Protein AF-A0A8X6QRG5-F1 (afdb_monomer_lite)

Sequence (90 aa):
MNEESATVALRKFRLQRNVKTEKGPLTMADLIKIVQRFEETGSLEDRVMSGRPSLRQTRSTRVAAELEALASESAAGISSAREVGNKSHC

Structure (mmCIF, N/CA/C/O backbone):
data_AF-A0A8X6QRG5-F1
#
_entry.id   AF-A0A8X6QRG5-F1
#
loop_
_atom_site.group_PDB
_atom_site.id
_atom_site.type_symbol
_atom_site.label_atom_id
_atom_site.label_alt_id
_atom_site.label_comp_id
_atom_site.label_asym_id
_atom_site.label_entity_id
_atom_site.label_seq_id
_atom_site.pdbx_PDB_ins_code
_atom_site.Cartn_x
_atom_site.Cartn_y
_atom_site.Cartn_z
_atom_site.occupancy
_atom_site.B_iso_or_equiv
_atom_site.auth_seq_id
_atom_site.auth_comp_id
_atom_site.auth_asym_id
_atom_site.auth_atom_id
_atom_site.pdbx_PDB_model_num
ATOM 1 N N . MET A 1 1 ? 1.652 6.952 39.459 1.00 43.19 1 MET A N 1
ATOM 2 C CA . MET A 1 1 ? 0.362 6.647 38.810 1.00 43.19 1 MET A CA 1
ATOM 3 C C . MET A 1 1 ? 0.653 6.375 37.343 1.00 43.19 1 MET A C 1
ATOM 5 O O . MET A 1 1 ? 1.056 7.298 36.652 1.00 43.19 1 MET A O 1
ATOM 9 N N . ASN A 1 2 ? 0.578 5.120 36.894 1.00 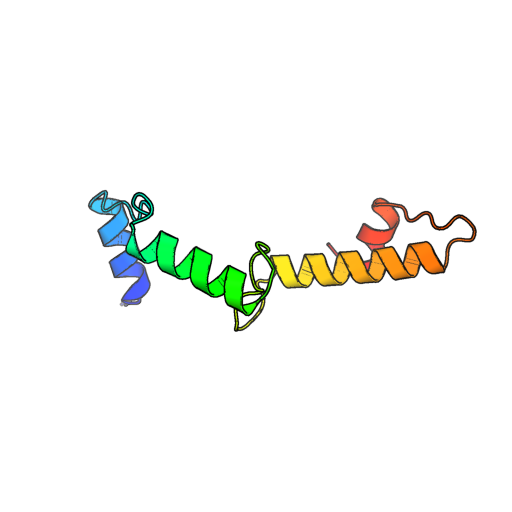57.72 2 ASN A N 1
ATOM 10 C CA . ASN A 1 2 ? 0.739 4.792 35.475 1.00 57.72 2 ASN A CA 1
ATOM 11 C C . ASN A 1 2 ? -0.585 5.099 34.769 1.00 57.72 2 ASN A C 1
ATOM 13 O O . ASN A 1 2 ? -1.469 4.248 34.724 1.00 57.72 2 ASN A O 1
ATOM 17 N N . GLU A 1 3 ? -0.746 6.326 34.275 1.00 73.56 3 GLU A N 1
ATOM 18 C CA . GLU A 1 3 ? -1.844 6.661 33.368 1.00 73.56 3 GLU A CA 1
ATOM 19 C C . GLU A 1 3 ? -1.601 5.950 32.035 1.00 73.56 3 GLU A C 1
ATOM 21 O O . GLU A 1 3 ? -0.790 6.364 31.207 1.00 73.56 3 GLU A O 1
ATOM 26 N N . GLU A 1 4 ? -2.274 4.818 31.839 1.00 78.31 4 GLU A N 1
ATOM 27 C CA . GLU A 1 4 ? -2.300 4.175 30.533 1.00 78.31 4 GLU A CA 1
ATOM 28 C C . GLU A 1 4 ? -2.947 5.113 29.513 1.00 78.31 4 GLU A C 1
ATOM 30 O O . GLU A 1 4 ? -4.067 5.587 29.700 1.00 78.31 4 GLU A O 1
ATOM 35 N N . SER A 1 5 ? -2.246 5.354 28.401 1.00 88.75 5 SER A N 1
ATOM 36 C CA . SER A 1 5 ? -2.794 6.106 27.272 1.00 88.75 5 SER A CA 1
ATOM 37 C C . SER A 1 5 ? -4.136 5.509 26.840 1.00 88.75 5 SER A C 1
ATOM 39 O O . SER A 1 5 ? -4.270 4.287 26.718 1.00 88.75 5 SER A O 1
ATOM 41 N N . ALA A 1 6 ? -5.109 6.368 26.525 1.00 86.56 6 ALA A N 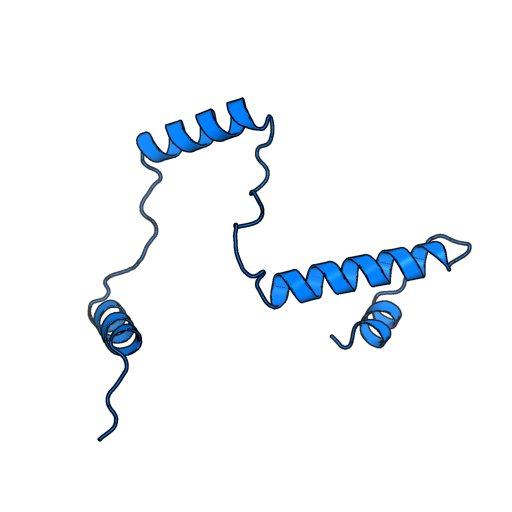1
ATOM 42 C CA . ALA A 1 6 ? -6.448 5.966 26.089 1.00 86.56 6 ALA A CA 1
ATOM 43 C C . ALA A 1 6 ? -6.425 4.936 24.941 1.00 86.56 6 ALA A C 1
ATOM 45 O O . ALA A 1 6 ? -7.255 4.031 24.884 1.00 86.56 6 ALA A O 1
ATOM 46 N N . THR A 1 7 ? -5.429 5.022 24.053 1.00 86.56 7 THR A N 1
ATOM 47 C CA . THR A 1 7 ? -5.229 4.070 22.948 1.00 86.56 7 THR A CA 1
ATOM 48 C C . THR A 1 7 ? -4.865 2.661 23.427 1.00 86.56 7 THR A C 1
ATOM 50 O O . THR A 1 7 ? -5.366 1.671 22.888 1.00 86.56 7 THR A O 1
ATOM 53 N N . VAL A 1 8 ? -4.031 2.557 24.464 1.00 88.06 8 VAL A N 1
ATOM 54 C CA . VAL A 1 8 ? -3.609 1.292 25.079 1.00 88.06 8 VAL A CA 1
ATOM 55 C C . VAL A 1 8 ? -4.775 0.665 25.837 1.00 88.06 8 VAL A C 1
ATOM 57 O O . VAL A 1 8 ? -5.056 -0.520 25.646 1.00 88.06 8 VAL A O 1
ATOM 60 N N . ALA A 1 9 ? -5.508 1.469 26.612 1.00 90.12 9 ALA A N 1
ATOM 61 C CA . ALA A 1 9 ? -6.701 1.029 27.329 1.00 90.12 9 ALA A CA 1
ATOM 62 C C . ALA A 1 9 ? -7.779 0.494 26.367 1.00 90.12 9 ALA A C 1
ATOM 64 O O . ALA A 1 9 ? -8.301 -0.607 26.555 1.00 90.12 9 ALA A O 1
ATOM 65 N N . LEU A 1 10 ? -8.046 1.212 25.269 1.00 85.75 10 LEU A N 1
ATOM 66 C CA . LEU A 1 10 ? -9.008 0.796 24.245 1.00 85.75 10 LEU A CA 1
ATOM 67 C C . LEU A 1 10 ? -8.595 -0.517 23.563 1.00 85.75 10 LEU A C 1
ATOM 69 O O . LEU A 1 10 ? -9.433 -1.384 23.306 1.00 85.75 10 LEU A O 1
ATOM 73 N N . ARG A 1 11 ? -7.296 -0.687 23.278 1.00 84.94 11 ARG A N 1
ATOM 74 C CA . ARG A 1 11 ? -6.767 -1.918 22.675 1.00 84.94 11 ARG A CA 1
ATOM 75 C C . ARG A 1 11 ? -6.937 -3.112 23.612 1.00 84.94 11 ARG A C 1
ATOM 77 O O . ARG A 1 11 ? -7.406 -4.155 23.160 1.00 84.94 11 ARG A O 1
ATOM 84 N N . LYS A 1 12 ? -6.611 -2.955 24.900 1.00 88.44 12 LYS A N 1
ATOM 85 C CA . LYS A 1 12 ? -6.802 -3.997 25.922 1.00 88.44 12 LYS A CA 1
ATOM 86 C C . LYS A 1 12 ? -8.271 -4.379 26.076 1.00 88.44 12 LYS A C 1
ATOM 88 O O . LYS A 1 12 ? -8.583 -5.565 26.089 1.00 88.44 12 LYS A O 1
ATOM 93 N N . PHE A 1 13 ? -9.167 -3.394 26.114 1.00 86.94 13 PHE A N 1
ATOM 94 C CA . PHE A 1 13 ? -10.608 -3.625 26.210 1.00 86.94 13 PHE A CA 1
ATOM 95 C C . PHE A 1 13 ? -11.147 -4.453 25.035 1.00 86.94 13 PHE A C 1
ATOM 97 O O . PHE A 1 13 ? -11.845 -5.444 25.244 1.00 86.94 13 PHE A O 1
ATOM 104 N N . ARG A 1 14 ? -10.785 -4.093 23.794 1.00 86.56 14 ARG A N 1
ATOM 105 C CA . ARG A 1 14 ? -11.197 -4.842 22.591 1.00 86.56 14 ARG A CA 1
ATOM 106 C C . ARG A 1 14 ? -10.708 -6.289 22.621 1.00 86.56 14 ARG A C 1
ATOM 108 O O . ARG A 1 14 ? -11.464 -7.193 22.277 1.00 86.56 14 ARG A O 1
ATOM 115 N N . LEU A 1 15 ? -9.471 -6.492 23.076 1.00 83.69 15 LEU A N 1
ATOM 116 C CA . LEU A 1 15 ? -8.846 -7.809 23.187 1.00 83.69 15 LEU A CA 1
ATOM 117 C C . LEU A 1 15 ? -9.532 -8.674 24.257 1.00 83.69 15 LEU A C 1
ATOM 119 O O . LEU A 1 15 ? -9.879 -9.815 23.982 1.00 83.69 15 LEU A O 1
ATOM 123 N N . GLN A 1 16 ? -9.814 -8.109 25.438 1.00 85.81 16 GLN A N 1
ATOM 124 C CA . GLN A 1 16 ? -10.546 -8.790 26.517 1.00 85.81 16 GLN A CA 1
ATOM 125 C C . GLN A 1 16 ? -11.978 -9.160 26.123 1.00 85.81 16 GLN A C 1
ATOM 127 O O . GLN A 1 16 ? -12.490 -10.201 26.524 1.00 85.81 16 GLN A O 1
ATOM 132 N N . ARG A 1 17 ? -12.646 -8.303 25.349 1.00 83.50 17 ARG A N 1
ATOM 133 C CA . ARG A 1 17 ? -14.039 -8.510 24.943 1.00 83.50 17 ARG A CA 1
ATOM 134 C C . ARG A 1 17 ? -14.194 -9.392 23.706 1.00 83.50 17 ARG A C 1
ATOM 136 O O . ARG A 1 17 ? -15.318 -9.544 23.242 1.00 83.50 17 ARG A O 1
ATOM 143 N N . ASN A 1 18 ? -13.102 -9.941 23.161 1.00 72.69 18 ASN A N 1
ATOM 144 C CA . ASN A 1 18 ? -13.099 -10.613 21.858 1.00 72.69 18 ASN A CA 1
ATOM 145 C C . ASN A 1 18 ? -13.813 -9.780 20.780 1.00 72.69 18 ASN A C 1
ATOM 147 O O . ASN A 1 18 ? -14.423 -10.326 19.862 1.00 72.69 18 ASN A O 1
ATOM 151 N N . VAL A 1 19 ? -13.734 -8.446 20.884 1.00 73.50 19 VAL A N 1
ATOM 152 C CA . VAL A 1 19 ? -14.194 -7.536 19.835 1.00 73.50 19 VAL A CA 1
ATOM 153 C C . VAL A 1 19 ? -13.134 -7.626 18.762 1.00 73.50 19 VAL A C 1
ATOM 155 O O . VAL A 1 19 ? -12.189 -6.834 18.706 1.00 73.50 19 VAL A O 1
ATOM 158 N N . LYS A 1 20 ? -13.234 -8.687 17.965 1.00 63.50 20 LYS A N 1
ATOM 159 C CA . LYS A 1 20 ? -12.357 -8.887 16.839 1.00 63.50 20 LYS A CA 1
ATOM 160 C C . LYS A 1 20 ? -12.544 -7.677 15.936 1.00 63.50 20 LYS A C 1
ATOM 162 O O . LYS A 1 20 ? -13.611 -7.467 15.372 1.00 63.50 20 LYS A O 1
ATOM 167 N N . THR A 1 21 ? -11.485 -6.898 15.751 1.00 62.19 21 THR A N 1
ATOM 168 C CA . THR A 1 21 ? -11.298 -6.093 14.538 1.00 62.19 21 THR A CA 1
ATOM 169 C C . THR A 1 21 ? -11.061 -7.032 13.353 1.00 62.19 21 THR A C 1
ATOM 171 O O . THR A 1 21 ? -10.079 -6.900 12.627 1.00 62.19 21 THR A O 1
ATOM 174 N N . GLU A 1 22 ? -11.907 -8.049 13.197 1.00 62.81 22 GLU A N 1
ATOM 175 C CA . GLU A 1 22 ? -11.989 -8.787 11.955 1.00 62.81 22 GLU A CA 1
ATOM 176 C C . GLU A 1 22 ? -12.489 -7.778 10.932 1.00 62.81 22 GLU A C 1
ATOM 178 O O . GLU A 1 22 ? -13.522 -7.130 11.114 1.00 62.81 22 GLU A O 1
ATOM 183 N N . LYS A 1 23 ? -11.683 -7.569 9.890 1.00 68.44 23 LYS A N 1
ATOM 184 C CA . LYS A 1 23 ? -12.159 -6.858 8.714 1.00 68.44 23 LYS A CA 1
ATOM 185 C C . LYS A 1 23 ? -13.337 -7.686 8.209 1.00 68.44 23 LYS A C 1
ATOM 187 O O . LYS A 1 23 ? -13.152 -8.853 7.872 1.00 68.44 23 LYS A O 1
ATOM 192 N N . GLY A 1 24 ? -14.536 -7.114 8.278 1.00 74.31 24 GLY A N 1
ATOM 193 C CA . GLY A 1 24 ? -15.740 -7.776 7.799 1.00 74.31 24 GLY A CA 1
ATOM 194 C C . GLY A 1 24 ? -15.621 -8.127 6.312 1.00 74.31 24 GLY A C 1
ATOM 195 O O . GLY A 1 24 ? -14.710 -7.638 5.633 1.00 74.31 24 GLY A O 1
ATOM 196 N N . PRO A 1 25 ? -16.527 -8.968 5.793 1.00 85.81 25 PRO A N 1
ATOM 197 C CA . PRO A 1 25 ? -16.602 -9.208 4.358 1.00 85.81 25 PRO A CA 1
ATOM 198 C C . PRO A 1 25 ? -16.733 -7.876 3.610 1.00 85.81 25 PRO A C 1
ATOM 200 O O . PRO A 1 25 ? -17.367 -6.941 4.107 1.00 85.81 25 PRO A O 1
ATOM 203 N N . LEU A 1 26 ? -16.120 -7.793 2.425 1.00 88.50 26 LEU A N 1
ATOM 204 C CA . LEU A 1 26 ? -16.212 -6.605 1.578 1.00 88.50 26 LEU A CA 1
ATOM 205 C C . LEU A 1 26 ? -17.682 -6.284 1.312 1.00 88.50 26 LEU A C 1
ATOM 207 O O . LEU A 1 26 ? -18.444 -7.137 0.854 1.00 88.50 26 LEU A O 1
ATOM 211 N N . THR A 1 27 ? -18.077 -5.051 1.606 1.00 92.44 27 THR A N 1
ATOM 212 C CA . THR A 1 27 ? -19.432 -4.588 1.320 1.00 92.44 27 THR A CA 1
ATOM 213 C C . THR A 1 27 ? -19.551 -4.182 -0.149 1.00 92.44 27 THR A C 1
ATOM 215 O O . THR A 1 27 ? -18.554 -3.877 -0.807 1.00 92.44 27 THR A O 1
ATOM 218 N N . MET A 1 28 ? -20.776 -4.096 -0.677 1.00 95.50 28 MET A N 1
ATOM 219 C CA . MET A 1 28 ? -20.996 -3.569 -2.033 1.00 95.50 28 MET A CA 1
ATOM 220 C C . MET A 1 28 ? -20.433 -2.153 -2.211 1.00 95.50 28 MET A C 1
ATOM 222 O O . MET A 1 28 ? -19.898 -1.830 -3.268 1.00 95.50 28 MET A O 1
ATOM 226 N N . ALA A 1 29 ? -20.493 -1.323 -1.167 1.00 93.12 29 ALA A N 1
ATOM 227 C CA . ALA A 1 29 ? -19.899 0.010 -1.187 1.00 93.12 29 ALA A CA 1
ATOM 228 C C . ALA A 1 29 ? -18.366 -0.040 -1.303 1.00 93.12 29 ALA A C 1
ATOM 230 O O . ALA A 1 29 ? -17.771 0.807 -1.970 1.00 93.12 29 ALA A O 1
ATOM 231 N N . ASP A 1 30 ? -17.721 -1.034 -0.686 1.00 90.25 30 ASP A N 1
ATOM 232 C CA . ASP A 1 30 ? -16.276 -1.233 -0.815 1.00 90.25 30 ASP A CA 1
ATOM 233 C C . ASP A 1 30 ? -15.901 -1.676 -2.230 1.00 90.25 30 ASP A C 1
ATOM 235 O O . ASP A 1 30 ? -14.928 -1.165 -2.785 1.00 90.25 30 ASP A O 1
ATOM 239 N N . LEU A 1 31 ? -16.698 -2.558 -2.843 1.00 93.19 31 LEU A N 1
ATOM 240 C CA . LEU A 1 31 ? -16.496 -3.000 -4.226 1.00 93.19 31 LEU A CA 1
ATOM 241 C C . LEU A 1 31 ? -16.628 -1.840 -5.219 1.00 93.19 31 LEU A C 1
ATOM 243 O O . LEU A 1 31 ? -15.756 -1.668 -6.067 1.00 93.19 31 LEU A O 1
ATOM 247 N N . ILE A 1 32 ? -17.649 -0.991 -5.065 1.00 95.88 32 ILE A N 1
ATOM 248 C CA . ILE A 1 32 ? -17.828 0.206 -5.902 1.00 95.88 32 ILE A CA 1
ATOM 249 C C . ILE A 1 32 ? -16.604 1.127 -5.800 1.00 95.88 32 ILE A C 1
ATOM 251 O O . ILE A 1 32 ? -16.082 1.577 -6.816 1.00 95.88 32 ILE A O 1
ATOM 255 N N . LYS A 1 33 ? -16.075 1.352 -4.590 1.00 91.38 33 LYS A N 1
ATOM 256 C CA . LYS A 1 33 ? -14.856 2.158 -4.398 1.00 91.38 33 LYS A CA 1
ATOM 257 C C . LYS A 1 33 ? -13.619 1.533 -5.039 1.00 91.38 33 LYS A C 1
ATOM 259 O O . LYS A 1 33 ? -12.700 2.254 -5.419 1.00 91.38 33 LYS A O 1
ATOM 264 N N . ILE A 1 34 ? -13.521 0.205 -5.082 1.00 90.69 34 ILE A N 1
ATOM 265 C CA . ILE A 1 34 ? -12.415 -0.480 -5.766 1.00 90.69 34 ILE A CA 1
ATOM 266 C C . ILE A 1 34 ? -12.517 -0.240 -7.275 1.00 90.69 34 ILE A C 1
ATOM 268 O O . ILE A 1 34 ? -11.529 0.183 -7.867 1.00 90.69 34 ILE A O 1
ATOM 272 N N . VAL A 1 35 ? -13.704 -0.421 -7.861 1.00 93.75 35 VAL A N 1
ATOM 273 C CA . VAL A 1 35 ? -13.940 -0.190 -9.296 1.00 93.75 35 VAL A CA 1
ATOM 274 C C . VAL A 1 35 ? -13.651 1.258 -9.677 1.00 93.75 35 VAL A C 1
ATOM 276 O O . VAL A 1 35 ? -12.856 1.492 -10.578 1.00 93.75 35 VAL A O 1
ATOM 279 N N . GLN A 1 36 ? -14.190 2.226 -8.936 1.00 93.62 36 GLN A N 1
ATOM 280 C CA . GLN A 1 36 ? -13.955 3.644 -9.209 1.00 93.62 36 GLN A CA 1
ATOM 281 C C . GLN A 1 36 ? -12.460 3.994 -9.173 1.00 93.62 36 GLN A C 1
ATOM 283 O O . GLN A 1 36 ? -11.952 4.692 -10.045 1.00 93.62 36 GLN A O 1
ATOM 288 N N . ARG A 1 37 ? -11.721 3.474 -8.184 1.00 89.25 37 ARG A N 1
ATOM 289 C CA . ARG A 1 37 ? -10.271 3.700 -8.110 1.00 89.25 37 ARG A CA 1
ATOM 290 C C . ARG A 1 37 ? -9.540 3.115 -9.309 1.00 89.25 37 ARG A C 1
ATOM 292 O O . ARG A 1 37 ? -8.594 3.741 -9.769 1.00 89.25 37 ARG A O 1
ATOM 299 N N . PHE A 1 38 ? -9.967 1.950 -9.790 1.00 91.81 38 PHE A N 1
ATOM 300 C CA . PHE A 1 38 ? -9.399 1.338 -10.984 1.00 91.81 38 PHE A CA 1
ATOM 301 C C . PHE A 1 38 ? -9.707 2.155 -12.242 1.00 91.81 38 PHE A C 1
ATOM 303 O O . PHE A 1 38 ? -8.808 2.374 -13.043 1.00 91.81 38 PHE A O 1
ATOM 310 N N . GLU A 1 39 ? -10.931 2.657 -12.402 1.00 94.50 39 GLU A N 1
ATOM 311 C CA . GLU A 1 39 ? -11.292 3.538 -13.521 1.00 94.50 39 GLU A CA 1
ATOM 312 C C . GLU A 1 39 ? -10.464 4.835 -13.522 1.00 94.50 39 GLU A C 1
ATOM 314 O O . GLU A 1 39 ? -10.061 5.311 -14.579 1.00 94.50 39 GLU A O 1
ATOM 319 N N . GLU A 1 40 ? -10.151 5.377 -12.341 1.00 91.56 40 GLU A N 1
ATOM 320 C CA . GLU A 1 40 ? -9.322 6.578 -12.189 1.00 91.56 40 GLU A CA 1
ATOM 321 C C . GLU A 1 40 ? -7.826 6.342 -12.473 1.00 91.56 40 GLU A C 1
ATOM 323 O O . GLU A 1 40 ? -7.154 7.241 -12.977 1.00 91.56 40 GLU A O 1
ATOM 328 N N . THR A 1 41 ? -7.264 5.183 -12.103 1.00 88.62 41 THR A N 1
ATOM 329 C CA . THR A 1 41 ? -5.810 4.916 -12.207 1.00 88.62 41 THR A CA 1
ATOM 330 C C . THR A 1 41 ? -5.409 4.013 -13.358 1.00 88.62 41 THR A C 1
ATOM 332 O O . THR A 1 41 ? -4.228 3.969 -13.696 1.00 88.62 41 THR A O 1
ATOM 335 N N . GLY A 1 42 ? -6.337 3.215 -13.881 1.00 92.19 42 GLY A N 1
ATOM 336 C CA . GLY A 1 42 ? -6.041 2.059 -14.724 1.00 92.19 42 GLY A CA 1
ATOM 337 C C . GLY A 1 42 ? -5.226 0.960 -14.025 1.00 92.19 42 GLY A C 1
ATOM 338 O O . GLY A 1 42 ? -4.707 0.078 -14.704 1.00 92.19 42 GLY A O 1
ATOM 339 N N . SER A 1 43 ? -5.072 1.001 -12.694 1.00 85.19 43 SER A N 1
ATOM 340 C CA . SER A 1 43 ? -4.201 0.089 -11.937 1.00 85.19 43 SER A CA 1
ATOM 341 C C . SER A 1 43 ? -4.917 -0.549 -10.748 1.00 85.19 43 SER A C 1
ATOM 343 O O . SER A 1 43 ? -5.590 0.129 -9.968 1.00 85.19 43 SER A O 1
ATOM 345 N N . LEU A 1 44 ? -4.741 -1.868 -10.618 1.00 82.50 44 LEU A N 1
ATOM 346 C CA . LEU A 1 44 ? -5.168 -2.676 -9.470 1.00 82.50 44 LEU A CA 1
ATOM 347 C C . LEU A 1 44 ? -4.097 -2.748 -8.372 1.00 82.50 44 LEU A C 1
ATOM 349 O O . LEU A 1 44 ? -4.316 -3.394 -7.349 1.00 82.50 44 LEU A O 1
ATOM 353 N N . GLU A 1 45 ? -2.934 -2.135 -8.588 1.00 83.31 45 GLU A N 1
ATOM 354 C CA . GLU A 1 45 ? -1.864 -2.122 -7.601 1.00 83.31 45 GLU A CA 1
ATOM 355 C C . GLU A 1 45 ? -2.263 -1.272 -6.395 1.00 83.31 45 GLU A C 1
ATOM 357 O O . GLU A 1 45 ? -2.888 -0.210 -6.514 1.00 83.31 45 GLU A O 1
ATOM 362 N N . ASP A 1 46 ? -1.868 -1.738 -5.211 1.00 74.38 46 ASP A N 1
ATOM 363 C CA . ASP A 1 46 ? -2.066 -0.980 -3.988 1.00 74.38 46 ASP A CA 1
ATOM 364 C C . ASP A 1 46 ? -1.323 0.354 -4.096 1.00 74.38 46 ASP A C 1
ATOM 366 O O . ASP A 1 46 ? -0.094 0.411 -4.201 1.00 74.38 46 ASP A O 1
ATOM 370 N N . ARG A 1 47 ? -2.075 1.457 -4.026 1.00 73.69 47 ARG A N 1
ATOM 371 C CA . ARG A 1 47 ? -1.468 2.783 -3.915 1.00 73.69 47 ARG A CA 1
ATOM 372 C C . ARG A 1 47 ? -0.601 2.813 -2.660 1.00 73.69 47 ARG A C 1
ATOM 374 O O . ARG A 1 47 ? -1.042 2.426 -1.574 1.00 73.69 47 ARG A O 1
ATOM 381 N N . VAL A 1 48 ? 0.607 3.353 -2.797 1.00 73.06 48 VAL A N 1
ATOM 382 C CA . VAL A 1 48 ? 1.447 3.677 -1.644 1.00 73.06 48 VAL A CA 1
ATOM 383 C C . VAL A 1 48 ? 0.626 4.551 -0.700 1.00 73.06 48 VAL A C 1
ATOM 385 O O . VAL A 1 48 ? 0.124 5.604 -1.097 1.00 73.06 48 VAL A O 1
ATOM 388 N N . MET A 1 49 ? 0.433 4.083 0.536 1.00 76.31 49 MET A N 1
ATOM 389 C CA . MET A 1 49 ? -0.357 4.815 1.522 1.00 76.31 49 MET A CA 1
ATOM 390 C C . MET A 1 49 ? 0.208 6.228 1.682 1.00 76.31 49 MET A C 1
ATOM 392 O O . MET A 1 49 ? 1.401 6.401 1.929 1.00 76.31 49 MET A O 1
ATOM 396 N N . SER A 1 50 ? -0.654 7.238 1.569 1.00 76.56 50 SER A N 1
ATOM 397 C CA . SER A 1 50 ? -0.270 8.619 1.845 1.00 76.56 50 SER A CA 1
ATOM 398 C C . SER 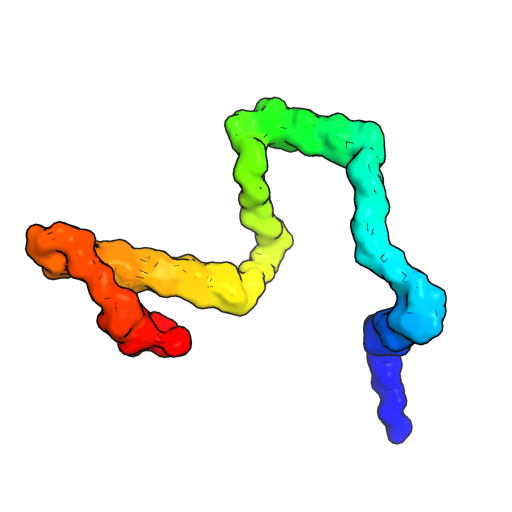A 1 50 ? 0.158 8.746 3.309 1.00 76.56 50 SER A C 1
ATOM 400 O O . SER A 1 50 ? -0.618 8.414 4.208 1.00 76.56 50 SER A O 1
ATOM 402 N N . GLY A 1 51 ? 1.376 9.228 3.559 1.00 82.56 51 GLY A N 1
ATOM 403 C CA . GLY A 1 51 ? 1.907 9.424 4.907 1.00 82.56 51 GLY A CA 1
ATOM 404 C C . GLY A 1 51 ? 3.359 8.980 5.047 1.00 82.56 51 GLY A C 1
ATOM 405 O O . GLY A 1 51 ? 4.068 8.783 4.062 1.00 82.56 51 GLY A O 1
ATOM 406 N N . ARG A 1 52 ? 3.817 8.836 6.297 1.00 82.62 52 ARG A N 1
ATOM 407 C CA . ARG A 1 52 ? 5.170 8.348 6.585 1.00 82.62 52 ARG A CA 1
ATOM 408 C C . ARG A 1 52 ? 5.265 6.861 6.208 1.00 82.62 52 ARG A C 1
ATOM 410 O O . ARG A 1 52 ? 4.496 6.072 6.764 1.00 82.62 52 ARG A O 1
ATOM 417 N N . PRO A 1 53 ? 6.211 6.459 5.340 1.00 80.56 53 PRO A N 1
ATOM 418 C CA . PRO A 1 53 ? 6.425 5.056 5.013 1.00 80.56 53 PRO A CA 1
ATOM 419 C C . PRO A 1 53 ? 6.724 4.238 6.268 1.00 80.56 53 PRO A C 1
ATOM 421 O O . PRO A 1 53 ? 7.359 4.719 7.214 1.00 80.56 53 PRO A O 1
ATOM 424 N N . SER A 1 54 ? 6.286 2.981 6.279 1.00 83.00 54 SER A N 1
ATOM 425 C CA . SER A 1 54 ? 6.662 2.074 7.363 1.00 83.00 54 SER A CA 1
ATOM 426 C C . SER A 1 54 ? 8.172 1.814 7.337 1.00 83.00 54 SER A C 1
ATOM 428 O O . SER A 1 54 ? 8.782 1.797 6.270 1.00 83.00 54 SER A O 1
ATOM 430 N N . LEU A 1 55 ? 8.780 1.526 8.495 1.00 80.06 55 LEU A N 1
ATOM 431 C CA . LEU A 1 55 ? 10.209 1.175 8.561 1.00 80.06 55 LEU A CA 1
ATOM 432 C C . LEU A 1 55 ? 10.569 0.008 7.627 1.00 80.06 55 LEU A C 1
ATOM 434 O O . LEU A 1 55 ? 11.655 -0.007 7.055 1.00 80.06 55 LEU A O 1
ATOM 438 N N . ARG A 1 56 ? 9.653 -0.955 7.444 1.00 82.94 56 ARG A N 1
ATOM 439 C CA . ARG A 1 56 ? 9.837 -2.065 6.498 1.00 82.94 56 ARG A CA 1
ATOM 440 C C . ARG A 1 56 ? 9.879 -1.579 5.055 1.00 82.94 56 ARG A C 1
ATOM 442 O O . ARG A 1 56 ? 10.759 -2.001 4.321 1.00 82.94 56 ARG A O 1
ATOM 449 N N . GLN A 1 57 ? 8.973 -0.679 4.685 1.00 82.62 57 GLN A N 1
ATOM 450 C CA . GLN A 1 57 ? 8.925 -0.098 3.347 1.00 82.62 57 GLN A CA 1
ATOM 451 C C . GLN A 1 57 ? 10.167 0.751 3.057 1.00 82.62 57 GLN A C 1
ATOM 453 O O . GLN A 1 57 ? 10.747 0.647 1.985 1.00 82.62 57 GLN A O 1
ATOM 458 N N . THR A 1 58 ? 10.637 1.534 4.031 1.00 83.31 58 THR A N 1
ATOM 459 C CA . THR A 1 58 ? 11.886 2.300 3.893 1.00 83.31 58 THR A CA 1
ATOM 460 C C . THR A 1 58 ? 13.103 1.387 3.738 1.00 83.31 58 THR A C 1
ATOM 462 O O . THR A 1 58 ? 13.993 1.664 2.936 1.00 83.31 58 THR A O 1
ATOM 465 N N . ARG A 1 59 ? 13.154 0.277 4.488 1.00 86.44 59 ARG A N 1
ATOM 466 C CA . ARG A 1 59 ? 14.217 -0.724 4.327 1.00 86.44 59 ARG A CA 1
ATOM 467 C C . ARG A 1 59 ? 14.149 -1.400 2.961 1.00 86.44 59 ARG A C 1
ATOM 469 O O . ARG A 1 59 ? 15.180 -1.503 2.311 1.00 86.44 59 ARG A O 1
ATOM 476 N N . SER A 1 60 ? 12.966 -1.802 2.491 1.00 85.81 60 SER A N 1
ATOM 477 C CA . SER A 1 60 ? 12.832 -2.461 1.187 1.00 85.81 60 SER A CA 1
ATOM 478 C C . SER A 1 60 ? 13.236 -1.551 0.030 1.00 85.81 60 SER A C 1
ATOM 480 O O . SER A 1 60 ? 13.923 -2.008 -0.875 1.00 85.81 60 SER A O 1
ATOM 482 N N . THR A 1 61 ? 12.880 -0.262 0.072 1.00 87.19 61 THR A N 1
ATOM 483 C CA . THR A 1 61 ? 13.300 0.696 -0.964 1.00 87.19 61 THR A CA 1
ATOM 484 C C . THR A 1 61 ? 14.810 0.903 -0.968 1.00 87.19 61 THR A C 1
ATOM 486 O O . THR A 1 61 ? 15.412 0.987 -2.032 1.00 87.19 61 THR A O 1
ATOM 489 N N . ARG A 1 62 ? 15.437 0.946 0.214 1.00 88.56 62 ARG A N 1
ATOM 490 C CA . ARG A 1 62 ? 16.894 1.072 0.325 1.00 88.56 62 ARG A CA 1
ATOM 491 C C . ARG A 1 62 ? 17.609 -0.165 -0.221 1.00 88.56 62 ARG A C 1
ATOM 493 O O . ARG A 1 62 ? 18.527 -0.025 -1.016 1.00 88.56 62 ARG A O 1
ATOM 500 N N . VAL A 1 63 ? 17.165 -1.357 0.176 1.00 90.06 63 VAL A N 1
ATOM 501 C CA . VAL A 1 63 ? 17.714 -2.630 -0.315 1.00 90.06 63 VAL A CA 1
ATOM 502 C C . VAL A 1 63 ? 17.578 -2.733 -1.835 1.00 90.06 63 VAL A C 1
ATOM 504 O O . VAL A 1 63 ? 18.529 -3.133 -2.495 1.00 90.06 63 VAL A O 1
ATOM 507 N N . ALA A 1 64 ? 16.434 -2.332 -2.398 1.00 89.12 64 ALA A N 1
ATOM 508 C CA . ALA A 1 64 ? 16.224 -2.324 -3.845 1.00 89.12 64 ALA A CA 1
ATO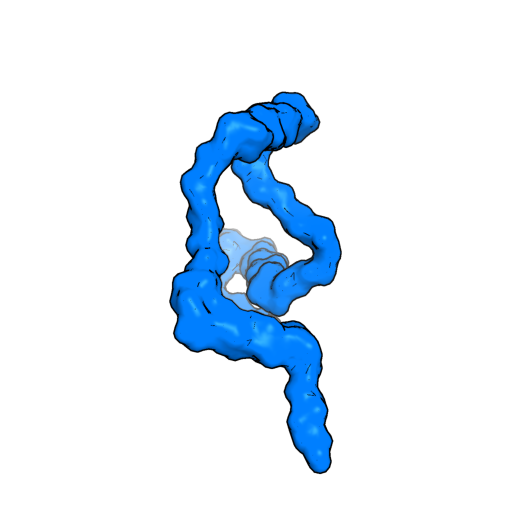M 509 C C . ALA A 1 64 ? 17.196 -1.377 -4.572 1.00 89.12 64 ALA A C 1
ATOM 511 O O . ALA A 1 64 ? 17.798 -1.777 -5.564 1.00 89.12 64 ALA A O 1
ATOM 512 N N . ALA A 1 65 ? 17.400 -0.163 -4.050 1.00 89.69 65 ALA A N 1
ATOM 513 C CA . ALA A 1 65 ? 18.336 0.800 -4.631 1.00 89.69 65 ALA A CA 1
ATOM 514 C C . ALA A 1 65 ? 19.791 0.302 -4.590 1.00 89.69 65 ALA A C 1
ATOM 516 O O . ALA A 1 65 ? 20.532 0.441 -5.559 1.00 89.69 65 ALA A O 1
ATOM 517 N N . GLU A 1 66 ? 20.208 -0.315 -3.483 1.00 90.38 66 GLU A N 1
ATOM 518 C CA . GLU A 1 66 ? 21.559 -0.872 -3.370 1.00 90.38 66 GLU A CA 1
ATOM 519 C C . GLU A 1 66 ? 21.768 -2.099 -4.262 1.00 90.38 66 GLU A C 1
ATOM 521 O O . GLU A 1 66 ? 22.864 -2.302 -4.785 1.00 90.38 66 GLU A O 1
ATOM 526 N N . LEU A 1 67 ? 20.720 -2.900 -4.462 1.00 90.75 67 LEU A N 1
ATOM 527 C CA . LEU A 1 67 ? 20.739 -4.036 -5.374 1.00 90.75 67 LEU A CA 1
ATOM 528 C C . LEU A 1 67 ? 20.912 -3.582 -6.830 1.00 90.75 67 LEU A C 1
ATOM 530 O O . LEU A 1 67 ? 21.739 -4.143 -7.544 1.00 90.75 67 LEU A O 1
ATOM 534 N N . GLU A 1 68 ? 20.197 -2.536 -7.248 1.00 89.69 68 GLU A N 1
ATOM 535 C CA . GLU A 1 68 ? 20.327 -1.951 -8.589 1.00 89.69 68 GLU A CA 1
ATOM 536 C C . GLU A 1 68 ? 21.708 -1.316 -8.818 1.00 89.69 68 GLU A C 1
ATOM 538 O O . GLU A 1 68 ? 22.323 -1.528 -9.867 1.00 89.69 68 GLU A O 1
ATOM 543 N N . ALA A 1 69 ? 22.239 -0.603 -7.819 1.00 88.62 69 ALA A N 1
ATOM 544 C CA . ALA A 1 69 ? 23.588 -0.042 -7.876 1.00 88.62 69 ALA A CA 1
ATOM 545 C C . ALA A 1 69 ? 24.649 -1.142 -8.047 1.00 88.62 69 ALA A C 1
ATOM 547 O O . ALA A 1 69 ? 25.490 -1.064 -8.940 1.00 88.62 69 ALA A O 1
ATOM 548 N N . LEU A 1 70 ? 24.564 -2.211 -7.248 1.00 89.25 70 LEU A N 1
ATOM 549 C CA . LEU A 1 70 ? 25.472 -3.358 -7.337 1.00 89.25 70 LEU A CA 1
ATOM 550 C C . LEU A 1 70 ? 25.371 -4.101 -8.670 1.00 89.25 70 LEU A C 1
ATOM 552 O O . LEU A 1 70 ? 26.388 -4.498 -9.236 1.00 89.25 70 LEU A O 1
ATOM 556 N N . ALA A 1 71 ? 24.155 -4.292 -9.179 1.00 87.50 71 ALA A N 1
ATOM 557 C CA . ALA A 1 71 ? 23.950 -4.910 -10.481 1.00 87.50 71 ALA A CA 1
ATOM 558 C C . ALA A 1 71 ? 24.559 -4.055 -11.604 1.00 87.50 71 ALA A C 1
ATOM 560 O O . ALA A 1 71 ? 25.180 -4.603 -12.508 1.00 87.50 71 ALA A O 1
ATOM 561 N N . SER A 1 72 ? 24.452 -2.727 -11.515 1.00 86.31 72 SER A N 1
ATOM 562 C CA . SER A 1 72 ? 25.013 -1.794 -12.505 1.00 86.31 72 SER A CA 1
ATOM 563 C C . SER A 1 72 ? 26.545 -1.719 -12.467 1.00 86.31 72 SER A C 1
ATOM 565 O O . SER A 1 72 ? 27.179 -1.506 -13.496 1.00 86.31 72 SER A O 1
ATOM 567 N N . GLU A 1 73 ? 27.151 -1.906 -11.291 1.00 84.81 73 GLU A N 1
ATOM 568 C CA . GLU A 1 73 ? 28.610 -1.991 -11.110 1.00 84.81 73 GLU A CA 1
ATOM 569 C C . GLU A 1 73 ? 29.186 -3.332 -11.605 1.00 84.81 73 GLU A C 1
ATOM 571 O O . GLU A 1 73 ? 30.369 -3.433 -11.939 1.00 84.81 73 GLU A O 1
ATOM 576 N N . SER A 1 74 ? 28.355 -4.374 -11.663 1.00 82.00 74 SER A N 1
ATOM 577 C CA . SER A 1 74 ? 28.743 -5.718 -12.079 1.00 82.00 74 SER A CA 1
ATOM 578 C C . SER A 1 74 ? 28.718 -5.853 -13.601 1.00 82.00 74 SER A C 1
ATOM 580 O O . SER A 1 74 ? 27.681 -5.683 -14.237 1.00 82.00 74 SE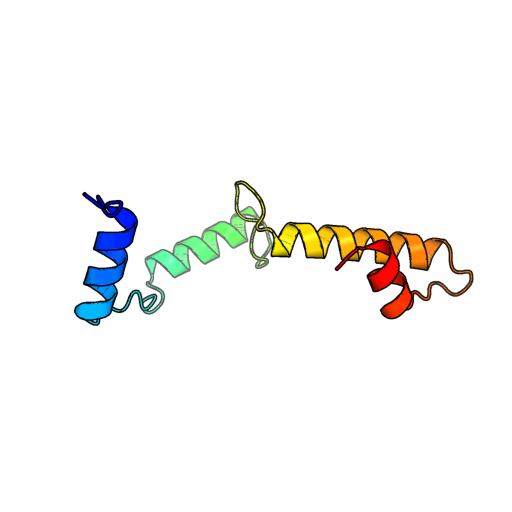R A O 1
ATOM 582 N N . ALA A 1 75 ? 29.836 -6.271 -14.202 1.00 77.31 75 ALA A N 1
ATOM 583 C CA . ALA A 1 75 ? 29.924 -6.515 -15.648 1.00 77.31 75 ALA A CA 1
ATOM 584 C C . ALA A 1 75 ? 28.914 -7.566 -16.159 1.00 77.31 75 ALA A C 1
ATOM 586 O O . ALA A 1 75 ? 28.585 -7.587 -17.342 1.00 77.31 75 ALA A O 1
ATOM 587 N N . ALA A 1 76 ? 28.425 -8.439 -15.272 1.00 81.25 76 ALA A N 1
ATOM 588 C CA . ALA A 1 76 ? 27.420 -9.450 -15.582 1.00 81.25 76 ALA A CA 1
ATOM 589 C C . ALA A 1 76 ? 25.984 -9.019 -15.226 1.00 81.25 76 ALA A C 1
ATOM 591 O O . ALA A 1 76 ? 25.053 -9.782 -15.474 1.00 81.25 76 ALA A O 1
ATOM 592 N N . GLY A 1 77 ? 25.784 -7.848 -14.609 1.00 76.56 77 GLY A N 1
ATOM 593 C CA . GLY A 1 77 ? 24.470 -7.432 -14.106 1.00 76.56 77 GLY A CA 1
ATOM 594 C C . GLY A 1 77 ? 24.004 -8.202 -12.866 1.00 76.56 77 GLY A C 1
ATOM 595 O O . GLY A 1 77 ? 22.823 -8.178 -12.531 1.00 76.56 77 GLY A O 1
ATOM 596 N N . ILE A 1 78 ? 24.900 -8.943 -12.204 1.00 75.88 78 ILE A N 1
ATOM 597 C CA . ILE A 1 78 ? 24.553 -9.853 -11.104 1.00 75.88 78 ILE A CA 1
ATOM 598 C C . ILE A 1 78 ? 24.968 -9.228 -9.775 1.00 75.88 78 ILE A C 1
ATOM 600 O O . ILE A 1 78 ? 26.137 -8.893 -9.590 1.00 75.88 78 ILE A O 1
ATOM 604 N N . SER A 1 79 ? 24.024 -9.156 -8.834 1.00 80.44 79 SER A N 1
ATOM 605 C CA . SER A 1 79 ? 24.245 -8.753 -7.440 1.00 80.44 79 SER A CA 1
ATOM 606 C C . SER A 1 79 ? 24.028 -9.930 -6.478 1.00 80.44 79 SER A C 1
ATOM 608 O O . SER A 1 79 ? 23.046 -10.665 -6.610 1.00 80.44 79 SER A O 1
ATOM 610 N N . SER A 1 80 ? 24.889 -10.089 -5.468 1.00 86.00 80 SER A N 1
ATOM 611 C CA . SER A 1 80 ? 24.737 -11.118 -4.426 1.00 86.00 80 SER A CA 1
ATOM 612 C C . SER A 1 80 ? 23.922 -10.620 -3.229 1.00 86.00 80 SER A C 1
ATOM 614 O O . SER A 1 80 ? 24.165 -9.532 -2.710 1.00 86.00 80 SER A O 1
ATOM 616 N N . ALA A 1 81 ? 23.024 -11.458 -2.697 1.00 85.44 81 ALA A N 1
ATOM 617 C CA . ALA A 1 81 ? 22.252 -11.137 -1.492 1.00 85.44 81 ALA A CA 1
ATOM 618 C C . ALA A 1 81 ? 23.140 -10.838 -0.267 1.00 85.44 81 ALA A C 1
ATOM 620 O O . ALA A 1 81 ? 22.793 -9.995 0.558 1.00 85.44 81 ALA A O 1
ATOM 621 N N . ARG A 1 82 ? 24.307 -11.494 -0.154 1.00 84.56 82 ARG A N 1
ATOM 622 C CA . ARG A 1 82 ? 25.269 -11.225 0.933 1.00 84.56 82 ARG A CA 1
ATOM 623 C C . ARG A 1 82 ? 25.880 -9.833 0.816 1.00 84.56 82 ARG A C 1
ATOM 625 O O . ARG A 1 82 ? 26.068 -9.151 1.815 1.00 84.56 82 ARG A O 1
ATOM 632 N N . GLU A 1 83 ? 26.186 -9.424 -0.406 1.00 83.94 83 GLU A N 1
ATOM 633 C CA . GLU A 1 83 ? 26.805 -8.134 -0.691 1.00 83.94 83 GLU A CA 1
ATOM 634 C C . GLU A 1 83 ? 25.830 -6.979 -0.442 1.00 83.94 83 GLU A C 1
ATOM 636 O O . GLU A 1 83 ? 26.180 -6.009 0.230 1.00 83.94 83 GLU A O 1
ATOM 641 N N . VAL A 1 84 ? 24.575 -7.143 -0.871 1.00 88.25 84 VAL A N 1
ATOM 642 C CA . VAL A 1 84 ? 23.479 -6.214 -0.559 1.00 88.25 84 VAL A CA 1
ATOM 643 C C . VAL A 1 84 ? 23.248 -6.132 0.952 1.00 88.25 84 VAL A C 1
ATOM 645 O O . VAL A 1 84 ? 23.084 -5.041 1.485 1.00 88.25 84 VAL A O 1
ATOM 648 N N . GLY A 1 85 ? 23.279 -7.253 1.680 1.00 84.62 85 GLY A N 1
ATOM 649 C CA . GLY A 1 85 ? 23.135 -7.255 3.142 1.00 84.62 85 GLY A CA 1
ATOM 650 C C . GLY A 1 85 ? 24.230 -6.451 3.855 1.00 84.62 85 GLY A C 1
ATOM 651 O O . GLY A 1 85 ? 23.937 -5.668 4.758 1.00 84.62 85 GLY A O 1
ATOM 652 N N . ASN A 1 86 ? 25.479 -6.575 3.393 1.00 83.88 86 ASN A N 1
ATOM 653 C CA . ASN A 1 86 ? 26.610 -5.822 3.940 1.00 83.88 86 ASN A CA 1
ATOM 654 C C . ASN A 1 86 ? 26.493 -4.308 3.694 1.00 83.88 86 ASN A C 1
ATOM 656 O O . ASN A 1 86 ? 26.821 -3.531 4.589 1.00 83.88 86 ASN A O 1
ATOM 660 N N . LYS A 1 87 ? 26.027 -3.883 2.509 1.00 81.38 87 LYS A N 1
ATOM 661 C CA . LYS A 1 87 ? 25.846 -2.456 2.176 1.00 81.38 87 LYS A CA 1
ATOM 662 C C . LYS A 1 87 ? 24.589 -1.855 2.840 1.00 81.38 87 LYS A C 1
ATOM 664 O O . LYS A 1 87 ? 24.616 -0.707 3.294 1.00 81.38 87 LYS A O 1
ATOM 669 N N . SER A 1 88 ? 23.526 -2.649 3.007 1.00 79.12 88 SER A N 1
ATOM 670 C CA . SER A 1 88 ? 22.211 -2.141 3.442 1.00 79.12 88 SER A CA 1
ATOM 671 C C . SER A 1 88 ? 22.041 -2.049 4.951 1.00 79.12 88 SER A C 1
ATOM 673 O O . SER A 1 88 ? 21.049 -1.475 5.411 1.00 79.12 88 SER A O 1
ATOM 675 N N . HIS A 1 89 ? 23.009 -2.554 5.728 1.00 69.81 89 HIS A N 1
ATOM 676 C CA . HIS A 1 89 ? 22.946 -2.632 7.193 1.00 69.81 89 HIS A CA 1
ATOM 677 C C . HIS A 1 89 ? 21.589 -3.182 7.677 1.00 69.81 89 HIS A C 1
ATOM 679 O O . HIS A 1 89 ? 20.939 -2.592 8.548 1.00 69.81 89 HIS A O 1
ATOM 685 N N . CYS A 1 90 ? 21.137 -4.267 7.042 1.00 60.66 90 CYS A N 1
ATOM 686 C CA . CYS A 1 90 ? 19.884 -4.959 7.342 1.00 60.66 90 CYS A CA 1
ATOM 687 C C . CYS A 1 90 ? 20.107 -6.210 8.191 1.00 60.66 90 CYS A C 1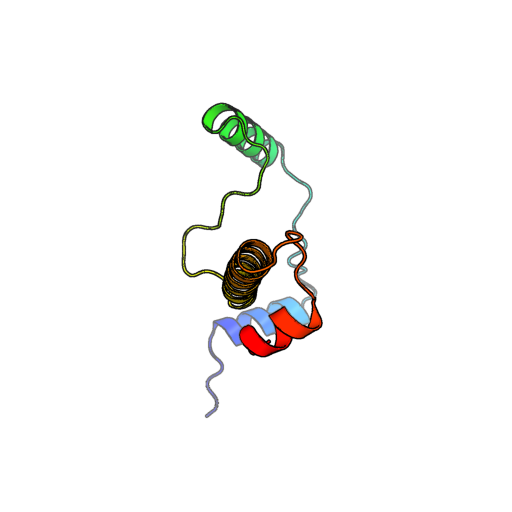
ATOM 689 O O . CYS A 1 90 ? 21.136 -6.890 7.990 1.00 60.66 90 CYS A O 1
#

pLDDT: mean 83.07, std 9.11, range [43.19, 95.88]

Radius of gyration: 21.52 Å; chains: 1; bounding box: 51×21×54 Å

Organism: Nephila pilipes (NCBI:txid299642)

Foldseek 3Di:
DPPDDPVRVVVVVCVVVVVDPPVDPQDPVNVVVQVVVCVVPVDNDDDDDPDDDDPVRVLVVLLVVLLQVQLVVDPNSDDDPVNSCVVSVD

Secondary structure (DSSP, 8-state):
-----HHHHHHHHHHHTT-----PPPPHHHHHHHHHHHHHHS--SPPPPSSSPPHHHHHHHHHHHHHHHHHHHSTTS---HHHHHHHHT-